Protein AF-A0A1I9WLB1-F1 (afdb_monomer_lite)

Organism: Nilaparvata lugens (NCBI:txid108931)

pLDDT: mean 79.13, std 20.06, range [33.41, 98.0]

Radius of gyration: 29.05 Å; chains: 1; bounding box: 78×80×49 Å

Foldseek 3Di:
DDDDDDDDDDDDDDDDDDDDPPPPPPPPVPPCPPLPPDQAPFQVVEDQQWTQAPRSHTDGQQPPPAADLVVWAVFWDWTGGRNFIKIAGPQQWDADPPPRDIDGQDADDEFQDFADFQSNHHQQWTQTPVRTTHRCQVPFWAWAARDDRGQTHIDGPPPPVGDHDPPWGWGTGRRITGID

Secondary structure (DSSP, 8-state):
-------------------------------------PBPSSGGGS-TTEEE-TTSBEEETTTSTT--STTTBSSEEEEEETTEEEEEEGGGEEE-TTT--EEEPP--BPTT-B-SSGGGB-TT-EEBTTSBEE-HHHHTEEEE-SSTT---EEEETT-TTSPPPSS--EEEETTEEEE-

Structure (mmCIF, N/CA/C/O backbone):
data_AF-A0A1I9WLB1-F1
#
_entry.id   AF-A0A1I9WLB1-F1
#
loop_
_atom_site.group_PDB
_atom_site.id
_atom_site.type_symbol
_atom_site.label_atom_id
_atom_site.label_alt_id
_atom_site.label_comp_id
_atom_site.label_asym_id
_atom_site.label_entity_id
_atom_site.label_seq_id
_atom_site.pdbx_PDB_ins_code
_atom_site.Cartn_x
_atom_site.Cartn_y
_atom_site.Cartn_z
_atom_site.occupancy
_atom_site.B_iso_or_equiv
_atom_site.auth_seq_id
_atom_site.auth_comp_id
_atom_site.auth_asym_id
_atom_site.auth_atom_id
_atom_site.pdbx_PDB_model_num
ATOM 1 N N . MET A 1 1 ? 59.421 -61.436 26.929 1.00 35.97 1 MET A N 1
ATOM 2 C CA . MET A 1 1 ? 60.012 -62.675 26.377 1.00 35.97 1 MET A CA 1
ATOM 3 C C . MET A 1 1 ? 59.122 -63.155 25.243 1.00 35.97 1 MET A C 1
ATOM 5 O O . MET A 1 1 ? 57.936 -63.263 25.493 1.00 35.97 1 MET A O 1
ATOM 9 N N . PHE A 1 2 ? 59.714 -63.328 24.050 1.00 34.91 2 PHE A N 1
ATOM 10 C CA . PHE A 1 2 ? 59.320 -64.129 22.868 1.00 34.91 2 PHE A CA 1
ATOM 11 C C . PHE A 1 2 ? 57.808 -64.281 22.543 1.00 34.91 2 PHE A C 1
ATOM 13 O O . PHE A 1 2 ? 57.039 -64.736 23.368 1.00 34.91 2 PHE A O 1
ATOM 20 N N . ALA A 1 3 ? 57.303 -64.012 21.336 1.00 39.94 3 ALA A N 1
ATOM 21 C CA . ALA A 1 3 ? 57.907 -64.325 20.047 1.00 39.94 3 ALA A CA 1
ATOM 22 C C . ALA A 1 3 ? 57.320 -63.501 18.881 1.00 39.94 3 ALA A C 1
ATOM 24 O O . ALA A 1 3 ? 56.116 -63.285 18.776 1.00 39.94 3 ALA A O 1
ATOM 25 N N . MET A 1 4 ? 58.214 -63.127 17.963 1.00 44.78 4 MET A N 1
ATOM 26 C CA . MET A 1 4 ? 57.935 -62.860 16.552 1.00 44.78 4 MET A CA 1
ATOM 27 C C . MET A 1 4 ? 57.475 -64.132 15.820 1.00 44.78 4 MET A C 1
ATOM 29 O O . MET A 1 4 ? 58.040 -65.196 16.067 1.00 44.78 4 MET A O 1
ATOM 33 N N . ARG A 1 5 ? 56.601 -63.974 14.815 1.00 46.84 5 ARG A N 1
ATOM 34 C CA . ARG A 1 5 ? 56.720 -64.480 13.418 1.00 46.84 5 ARG A CA 1
ATOM 35 C C . ARG A 1 5 ? 55.400 -64.177 12.691 1.00 46.84 5 ARG A C 1
ATOM 37 O O . ARG A 1 5 ? 54.357 -64.667 13.088 1.00 46.84 5 ARG A O 1
ATOM 44 N N . ARG A 1 6 ? 55.355 -63.176 11.804 1.00 47.28 6 ARG A N 1
ATOM 45 C CA . ARG A 1 6 ? 55.606 -63.270 10.347 1.00 47.28 6 ARG A CA 1
ATOM 46 C C . ARG A 1 6 ? 54.888 -64.454 9.691 1.00 47.28 6 ARG A C 1
ATOM 48 O O . ARG A 1 6 ? 55.334 -65.577 9.876 1.00 47.28 6 ARG A O 1
ATOM 55 N N . SER A 1 7 ? 53.884 -64.152 8.864 1.00 48.12 7 SER A N 1
ATOM 56 C CA . SER A 1 7 ? 53.821 -64.598 7.464 1.00 48.12 7 SER A CA 1
ATOM 57 C C . SER A 1 7 ? 52.738 -63.834 6.698 1.00 48.12 7 SER A C 1
ATOM 59 O O . SER A 1 7 ? 51.564 -63.877 7.047 1.00 48.12 7 SER A O 1
ATOM 61 N N . LEU A 1 8 ? 53.182 -63.126 5.657 1.00 46.28 8 LEU A N 1
ATOM 62 C CA . LEU A 1 8 ? 52.373 -62.666 4.533 1.00 46.28 8 LEU A CA 1
ATOM 63 C C . LEU A 1 8 ? 51.793 -63.884 3.800 1.00 46.28 8 LEU A C 1
ATOM 65 O O . LEU A 1 8 ? 52.559 -64.781 3.453 1.00 46.28 8 LEU A O 1
ATOM 69 N N . VAL A 1 9 ? 50.509 -63.841 3.442 1.00 50.53 9 VAL A N 1
ATOM 70 C CA . VAL A 1 9 ? 50.022 -64.429 2.187 1.00 50.53 9 VAL A CA 1
ATOM 71 C C . VAL A 1 9 ? 49.077 -63.424 1.535 1.00 50.53 9 VAL A C 1
ATOM 73 O O . VAL A 1 9 ? 48.096 -62.979 2.121 1.00 50.53 9 VAL A O 1
ATOM 76 N N . ILE A 1 10 ? 49.467 -63.042 0.326 1.00 52.03 10 ILE A N 1
ATOM 77 C CA . ILE A 1 10 ? 48.783 -62.169 -0.619 1.00 52.03 10 ILE A CA 1
ATOM 78 C C . ILE A 1 10 ? 47.625 -62.953 -1.239 1.00 52.03 10 ILE A C 1
ATOM 80 O O . ILE A 1 10 ? 47.837 -64.058 -1.732 1.00 52.03 10 ILE A O 1
ATOM 84 N N . LEU A 1 11 ? 46.433 -62.361 -1.283 1.00 43.88 11 LEU A N 1
ATOM 85 C CA . LEU A 1 11 ? 45.417 -62.725 -2.267 1.00 43.88 11 LEU A CA 1
ATOM 86 C C . LEU A 1 11 ? 44.679 -61.461 -2.701 1.00 43.88 11 LEU A C 1
ATOM 88 O O . LEU A 1 11 ? 43.729 -60.991 -2.082 1.00 43.88 11 LEU A O 1
ATOM 92 N N . SER A 1 12 ? 45.207 -60.890 -3.774 1.00 47.72 12 SER A N 1
ATOM 93 C CA . SER A 1 12 ? 44.552 -59.935 -4.647 1.00 47.72 12 SER A CA 1
ATOM 94 C C . SER A 1 12 ? 43.387 -60.624 -5.357 1.00 47.72 12 SER A C 1
ATOM 96 O O . SER A 1 12 ? 43.595 -61.542 -6.146 1.00 47.72 12 SER A O 1
ATOM 98 N N . VAL A 1 13 ? 42.168 -60.139 -5.129 1.00 43.94 13 VAL A N 1
ATOM 99 C CA . VAL A 1 13 ? 41.056 -60.331 -6.066 1.00 43.94 13 VAL A CA 1
ATOM 100 C C . VAL A 1 13 ? 40.548 -58.948 -6.446 1.00 43.94 13 VAL A C 1
ATOM 102 O O . VAL A 1 13 ? 39.753 -58.328 -5.746 1.00 43.94 13 VAL A O 1
ATOM 105 N N . LEU A 1 14 ? 41.090 -58.457 -7.560 1.00 39.47 14 LEU A N 1
ATOM 106 C CA . LEU A 1 14 ? 40.486 -57.417 -8.379 1.00 39.47 14 LEU A CA 1
ATOM 107 C C . LEU A 1 14 ? 39.192 -57.993 -8.964 1.00 39.47 14 LEU A C 1
ATOM 109 O O . LEU A 1 14 ? 39.245 -58.898 -9.793 1.00 39.47 14 LEU A O 1
ATOM 113 N N . MET A 1 15 ? 38.047 -57.451 -8.563 1.00 46.25 15 MET A N 1
ATOM 114 C CA . MET A 1 15 ? 36.875 -57.420 -9.431 1.00 46.25 15 MET A CA 1
ATOM 115 C C . MET A 1 15 ? 36.613 -55.964 -9.785 1.00 46.25 15 MET A C 1
ATOM 117 O O . MET A 1 15 ? 36.076 -55.190 -8.998 1.00 46.25 15 MET A O 1
ATOM 121 N N . ILE A 1 16 ? 37.088 -55.611 -10.976 1.00 48.94 16 ILE A N 1
ATOM 122 C CA . ILE A 1 16 ? 36.634 -54.462 -11.745 1.00 48.94 16 ILE A CA 1
ATOM 123 C C . ILE A 1 16 ? 35.234 -54.842 -12.227 1.00 48.94 16 ILE A C 1
ATOM 125 O O . ILE A 1 16 ? 35.091 -55.773 -13.017 1.00 48.94 16 ILE A O 1
ATOM 129 N N . ILE A 1 17 ? 34.212 -54.165 -11.713 1.00 51.12 17 ILE A N 1
ATOM 130 C CA . ILE A 1 17 ? 32.917 -54.086 -12.384 1.00 51.12 17 ILE A CA 1
ATOM 131 C C . ILE A 1 17 ? 32.741 -52.617 -12.738 1.00 51.12 17 ILE A C 1
ATOM 133 O O . ILE A 1 17 ? 32.529 -51.767 -11.873 1.00 51.12 17 ILE A O 1
ATOM 137 N N . GLU A 1 18 ? 32.954 -52.358 -14.022 1.00 41.22 18 GLU A N 1
ATOM 138 C CA . GLU A 1 18 ? 32.574 -51.143 -14.721 1.00 41.22 18 GLU A CA 1
ATOM 139 C C . GLU A 1 18 ? 31.059 -50.923 -14.621 1.00 41.22 18 GLU A C 1
ATOM 141 O O . GLU A 1 18 ? 30.267 -51.863 -14.664 1.00 41.22 18 GLU A O 1
ATOM 146 N N . ASP A 1 19 ? 30.708 -49.645 -14.499 1.00 39.84 19 ASP A N 1
ATOM 147 C CA . ASP A 1 19 ? 29.454 -49.034 -14.925 1.00 39.84 19 ASP A CA 1
ATOM 148 C C . ASP A 1 19 ? 28.134 -49.669 -14.473 1.00 39.84 19 ASP A C 1
ATOM 150 O O . ASP A 1 19 ? 27.490 -50.441 -15.177 1.00 39.84 19 ASP A O 1
ATOM 154 N N . CYS A 1 20 ? 27.605 -49.134 -13.371 1.00 39.66 20 CYS A N 1
ATOM 155 C CA . CYS A 1 20 ? 26.277 -48.530 -13.449 1.00 39.66 20 CYS A CA 1
ATOM 156 C C . CYS A 1 20 ? 26.133 -47.478 -12.346 1.00 39.66 20 CYS A C 1
ATOM 158 O O . CYS A 1 20 ? 25.709 -47.762 -11.227 1.00 39.66 20 CYS A O 1
ATOM 160 N N . SER A 1 21 ? 26.501 -46.238 -12.666 1.00 38.72 21 SER A N 1
ATOM 161 C CA . SER A 1 21 ? 26.194 -45.046 -11.873 1.00 38.72 21 SER A CA 1
ATOM 162 C C . SER A 1 21 ? 24.680 -44.816 -11.851 1.00 38.72 21 SER A C 1
ATOM 164 O O . SER A 1 21 ? 24.164 -43.921 -12.512 1.00 38.72 21 SER A O 1
ATOM 166 N N . SER A 1 22 ? 23.938 -45.621 -11.095 1.00 47.41 22 SER A N 1
ATOM 167 C CA . SER A 1 22 ? 22.552 -45.335 -10.740 1.00 47.41 22 SER A CA 1
ATOM 168 C C . SER A 1 22 ? 22.527 -44.423 -9.512 1.00 47.41 22 SER A C 1
ATOM 170 O O . SER A 1 22 ? 22.052 -44.802 -8.443 1.00 47.41 22 SER A O 1
ATOM 172 N N . LEU A 1 23 ? 23.040 -43.200 -9.661 1.00 38.56 23 LEU A N 1
ATOM 173 C CA . LEU A 1 23 ? 22.412 -42.082 -8.974 1.00 38.56 23 LEU A CA 1
ATOM 174 C C . LEU A 1 23 ? 21.392 -41.534 -9.957 1.00 38.56 23 LEU A C 1
ATOM 176 O O . LEU A 1 23 ? 21.726 -40.776 -10.864 1.00 38.56 23 LEU A O 1
ATOM 180 N N . ALA A 1 24 ? 20.136 -41.929 -9.761 1.00 37.81 24 ALA A N 1
ATOM 181 C CA . ALA A 1 24 ? 19.027 -41.095 -10.173 1.00 37.81 24 ALA A CA 1
ATOM 182 C C . ALA A 1 24 ? 19.188 -39.777 -9.407 1.00 37.81 24 ALA A C 1
ATOM 184 O O . ALA A 1 24 ? 18.702 -39.613 -8.288 1.00 37.81 24 ALA A O 1
ATOM 185 N N . SER A 1 25 ? 19.946 -38.850 -9.992 1.00 35.31 25 SER A N 1
ATOM 186 C CA . SER A 1 25 ? 19.770 -37.437 -9.735 1.00 35.31 25 SER A CA 1
ATOM 187 C C . SER A 1 25 ? 18.295 -37.199 -9.981 1.00 35.31 25 SER A C 1
ATOM 189 O O . SER A 1 25 ? 17.835 -37.279 -11.122 1.00 35.31 25 SER A O 1
ATOM 191 N N . TYR A 1 26 ? 17.550 -37.007 -8.898 1.00 36.09 26 TYR A N 1
ATOM 192 C CA . TYR A 1 26 ? 16.226 -36.431 -8.946 1.00 36.09 26 TYR A CA 1
ATOM 193 C C . TYR A 1 26 ? 16.417 -35.128 -9.722 1.00 36.09 26 TYR A C 1
ATOM 195 O O . TYR A 1 26 ? 16.910 -34.133 -9.189 1.00 36.09 26 TYR A O 1
ATOM 203 N N . GLN A 1 27 ? 16.132 -35.169 -11.024 1.00 37.72 27 GLN A N 1
ATOM 204 C CA . GLN A 1 27 ? 15.830 -33.993 -11.807 1.00 37.72 27 GLN A CA 1
ATOM 205 C C . GLN A 1 27 ? 14.550 -33.478 -11.166 1.00 37.72 27 GLN A C 1
ATOM 207 O O . GLN A 1 27 ? 13.441 -33.752 -11.611 1.00 37.72 27 GLN A O 1
ATOM 212 N N . SER A 1 28 ? 14.721 -32.753 -10.058 1.00 33.41 28 SER A N 1
ATOM 213 C CA . SER A 1 28 ? 13.851 -31.639 -9.782 1.00 33.41 28 SER A CA 1
ATOM 214 C C . SER A 1 28 ? 13.911 -30.854 -11.075 1.00 33.41 28 SER A C 1
ATOM 216 O O . SER A 1 28 ? 14.952 -30.292 -11.431 1.00 33.41 28 SER A O 1
ATOM 218 N N . SER A 1 29 ? 12.841 -30.952 -11.856 1.00 39.81 29 SER A N 1
ATOM 219 C CA . SER A 1 29 ? 12.502 -29.962 -12.848 1.00 39.81 29 SER A CA 1
ATOM 220 C C . SER A 1 29 ? 12.389 -28.663 -12.067 1.00 39.81 29 SER A C 1
ATOM 222 O O . SER A 1 29 ? 11.309 -28.240 -11.659 1.00 39.81 29 SER A O 1
ATOM 224 N N . VAL A 1 30 ? 13.544 -28.057 -11.795 1.00 37.91 30 VAL A N 1
ATOM 225 C CA . VAL A 1 30 ? 13.642 -26.637 -11.586 1.00 37.91 30 VAL A CA 1
ATOM 226 C C . VAL A 1 30 ? 13.036 -26.117 -12.873 1.00 37.91 30 VAL A C 1
ATOM 228 O O . VAL A 1 30 ? 13.662 -26.168 -13.933 1.00 37.91 30 VAL A O 1
ATOM 231 N N . ASN A 1 31 ? 11.769 -25.713 -12.794 1.00 35.28 31 ASN A N 1
ATOM 232 C CA . ASN A 1 31 ? 11.235 -24.706 -13.679 1.00 35.28 31 ASN A CA 1
ATOM 233 C C . ASN A 1 31 ? 12.153 -23.508 -13.462 1.00 35.28 31 ASN A C 1
ATOM 235 O O . ASN A 1 31 ? 11.898 -22.631 -12.641 1.00 35.28 31 ASN A O 1
ATOM 239 N N . VAL A 1 32 ? 13.291 -23.522 -14.155 1.00 37.81 32 VAL A N 1
ATOM 240 C CA . VAL A 1 32 ? 14.056 -22.335 -14.453 1.00 37.81 32 VAL A CA 1
ATOM 241 C C . VAL A 1 32 ? 13.123 -21.602 -15.397 1.00 37.81 32 VAL A C 1
ATOM 243 O O . VAL A 1 32 ? 13.218 -21.735 -16.617 1.00 37.81 32 VAL A O 1
ATOM 246 N N . THR A 1 33 ? 12.155 -20.876 -14.830 1.00 42.56 33 THR A N 1
ATOM 247 C CA . THR A 1 33 ? 11.618 -19.703 -15.494 1.00 42.56 33 THR A CA 1
ATOM 248 C C . THR A 1 33 ? 12.854 -18.930 -15.888 1.00 42.56 33 THR A C 1
ATOM 250 O O . THR A 1 33 ? 13.651 -1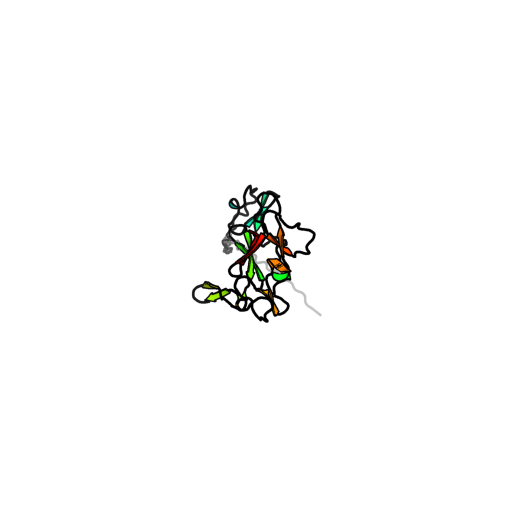8.498 -15.052 1.00 42.56 33 THR A O 1
ATOM 253 N N . LYS A 1 34 ? 13.102 -18.951 -17.195 1.00 41.25 34 LYS A N 1
ATOM 254 C CA . LYS A 1 34 ? 14.157 -18.233 -17.878 1.00 41.25 34 LYS A CA 1
ATOM 255 C C . LYS A 1 34 ? 14.142 -16.847 -17.245 1.00 41.25 34 LYS A C 1
ATOM 257 O O . LYS A 1 34 ? 13.211 -16.095 -17.504 1.00 41.25 34 LYS A O 1
ATOM 262 N N . ARG A 1 35 ? 15.101 -16.537 -16.360 1.00 48.66 35 ARG A N 1
ATOM 263 C CA . ARG A 1 35 ? 15.357 -15.154 -15.960 1.00 48.66 35 ARG A CA 1
ATOM 264 C C . ARG A 1 35 ? 15.617 -14.483 -17.292 1.00 48.66 35 ARG A C 1
ATOM 266 O O . ARG A 1 35 ? 16.678 -14.705 -17.878 1.00 48.66 35 ARG A O 1
ATOM 273 N N . GLN A 1 36 ? 14.619 -13.802 -17.845 1.00 47.81 36 GLN A N 1
ATOM 274 C CA . GLN A 1 36 ? 14.844 -12.945 -18.982 1.00 47.81 36 GLN A CA 1
ATOM 275 C C . GLN A 1 36 ? 15.747 -11.852 -18.425 1.00 47.81 36 GLN A C 1
ATOM 277 O O . GLN A 1 36 ? 15.302 -10.840 -17.905 1.00 47.81 36 GLN A O 1
ATOM 282 N N . ALA A 1 37 ? 17.054 -12.087 -18.515 1.00 47.56 37 ALA A N 1
ATOM 283 C CA . ALA A 1 37 ? 18.060 -11.048 -18.614 1.00 47.56 37 ALA A CA 1
ATOM 284 C C . ALA A 1 37 ? 17.890 -10.368 -19.986 1.00 47.56 37 ALA A C 1
ATOM 286 O O . ALA A 1 37 ? 18.811 -10.328 -20.794 1.00 47.56 37 ALA A O 1
ATOM 287 N N . GLY A 1 38 ? 16.653 -9.977 -20.291 1.00 57.16 38 GLY A N 1
ATOM 288 C CA . GLY A 1 38 ? 16.250 -9.251 -21.472 1.00 57.16 38 GLY A CA 1
ATOM 289 C C . GLY A 1 38 ? 16.031 -7.823 -21.031 1.00 57.16 38 GLY A C 1
ATOM 290 O O . GLY A 1 38 ? 15.379 -7.576 -20.016 1.00 57.16 38 GLY A O 1
ATOM 291 N N . GLU A 1 39 ? 16.630 -6.900 -21.767 1.00 81.56 39 GLU A N 1
ATOM 292 C CA . GLU A 1 39 ? 16.304 -5.497 -21.619 1.00 81.56 39 GLU A CA 1
ATOM 293 C C . GLU A 1 39 ? 14.804 -5.322 -21.896 1.00 81.56 39 GLU A C 1
ATOM 295 O O . GLU A 1 39 ? 14.315 -5.743 -22.945 1.00 81.56 39 GLU A O 1
ATOM 300 N N . CYS A 1 40 ? 14.058 -4.756 -20.953 1.00 86.38 40 CYS A N 1
ATOM 301 C CA . CYS A 1 40 ? 12.650 -4.422 -21.152 1.00 86.38 40 CYS A CA 1
ATOM 302 C C . CYS A 1 40 ? 12.540 -2.986 -21.661 1.00 86.38 40 CYS A C 1
ATOM 304 O O . CYS A 1 40 ? 13.338 -2.125 -21.292 1.00 86.38 40 CYS A O 1
ATOM 306 N N . SER A 1 41 ? 11.552 -2.699 -22.505 1.00 85.44 41 SER A N 1
ATOM 307 C CA . SER A 1 41 ? 11.235 -1.321 -22.899 1.00 85.44 41 SER A CA 1
ATOM 308 C C . SER A 1 41 ? 9.975 -0.810 -22.213 1.00 85.44 41 SER A C 1
ATOM 310 O O . SER A 1 41 ? 9.898 0.386 -21.938 1.00 85.44 41 SER A O 1
ATOM 312 N N . PHE A 1 42 ? 9.041 -1.711 -21.907 1.00 84.00 42 PHE A N 1
ATOM 313 C CA . PHE A 1 42 ? 7.741 -1.440 -21.305 1.00 84.00 42 PHE A CA 1
ATOM 314 C C . PHE A 1 42 ? 7.410 -2.481 -20.227 1.00 84.00 42 PHE A C 1
ATOM 316 O O . PHE A 1 42 ? 7.888 -3.611 -20.281 1.00 84.00 42 PHE A O 1
ATOM 323 N N . ASN A 1 43 ? 6.516 -2.146 -19.290 1.00 83.94 43 ASN A N 1
ATOM 324 C CA . ASN A 1 43 ? 6.092 -3.071 -18.224 1.00 83.94 43 ASN A CA 1
ATOM 325 C C . ASN A 1 43 ? 5.489 -4.375 -18.760 1.00 83.94 43 ASN A C 1
ATOM 327 O O . ASN A 1 43 ? 5.769 -5.442 -18.233 1.00 83.94 43 ASN A O 1
ATOM 331 N N . LYS A 1 44 ? 4.743 -4.300 -19.869 1.00 85.12 44 LYS A N 1
ATOM 332 C CA . LYS A 1 44 ? 4.169 -5.468 -20.558 1.00 85.12 44 LYS A CA 1
ATOM 333 C C . LYS A 1 44 ? 5.209 -6.452 -21.109 1.00 85.12 44 LYS A C 1
ATOM 335 O O . LYS A 1 44 ? 4.833 -7.549 -21.509 1.00 85.12 44 LYS A O 1
ATOM 340 N N . ASP A 1 45 ? 6.476 -6.043 -21.194 1.00 87.50 45 ASP A N 1
ATOM 341 C CA . ASP A 1 45 ? 7.574 -6.919 -21.605 1.00 87.50 45 ASP A CA 1
ATOM 342 C C . ASP A 1 45 ? 8.026 -7.823 -20.439 1.00 87.50 45 ASP A C 1
ATOM 344 O O . ASP A 1 45 ? 8.811 -8.745 -20.647 1.00 87.50 45 ASP A O 1
ATOM 348 N N . CYS A 1 46 ? 7.530 -7.564 -19.224 1.00 85.50 46 CYS A N 1
ATOM 349 C CA . CYS A 1 46 ? 7.808 -8.312 -18.007 1.00 85.50 46 CYS A CA 1
ATOM 350 C C . CYS A 1 46 ? 6.628 -9.213 -17.601 1.00 85.50 46 CYS A C 1
ATOM 352 O O . CYS A 1 46 ? 5.486 -9.012 -18.023 1.00 85.50 46 CYS A O 1
ATOM 354 N N . ASP A 1 47 ? 6.914 -1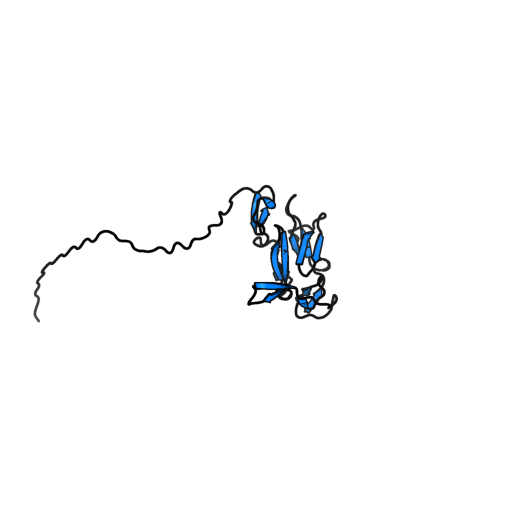0.196 -16.739 1.00 87.56 47 ASP A N 1
ATOM 355 C CA . ASP A 1 47 ? 5.894 -11.027 -16.086 1.00 87.56 47 ASP A CA 1
ATOM 356 C C . ASP A 1 47 ? 4.850 -10.156 -15.360 1.00 87.56 47 ASP A C 1
ATOM 358 O O . ASP A 1 47 ? 5.166 -9.059 -14.908 1.00 87.56 47 ASP A O 1
ATOM 362 N N . GLU A 1 48 ? 3.624 -10.660 -15.183 1.00 84.56 48 GLU A N 1
ATOM 363 C CA . GLU A 1 48 ? 2.476 -9.900 -14.640 1.00 84.56 48 GLU A CA 1
ATOM 364 C C . GLU A 1 48 ? 2.717 -9.248 -13.268 1.00 84.56 48 GLU A C 1
ATOM 366 O O . GLU A 1 48 ? 2.075 -8.253 -12.944 1.00 84.56 48 GLU A O 1
ATOM 371 N N . ASN A 1 49 ? 3.667 -9.762 -12.482 1.00 85.25 49 ASN A N 1
ATOM 372 C CA . ASN A 1 49 ? 4.006 -9.248 -11.147 1.00 85.25 49 ASN A CA 1
ATOM 373 C C . ASN A 1 49 ? 5.355 -8.506 -11.135 1.00 85.25 49 ASN A C 1
ATOM 375 O O . ASN A 1 49 ? 5.979 -8.320 -10.084 1.00 85.25 49 ASN A O 1
ATOM 379 N N . ALA A 1 50 ? 5.855 -8.142 -12.311 1.00 84.81 50 ALA A N 1
ATOM 380 C CA . ALA A 1 50 ? 7.104 -7.433 -12.513 1.00 84.81 50 ALA A CA 1
ATOM 381 C C . ALA A 1 50 ? 6.876 -6.155 -13.318 1.00 84.81 50 ALA A C 1
ATOM 383 O O . ALA A 1 50 ? 5.904 -6.020 -14.042 1.00 84.81 50 ALA A O 1
ATOM 384 N N . TRP A 1 51 ? 7.784 -5.204 -13.191 1.00 84.25 51 TRP A N 1
ATOM 385 C CA . TRP A 1 51 ? 7.768 -3.950 -13.931 1.00 84.25 51 TRP A CA 1
ATOM 386 C C . TRP A 1 51 ? 9.102 -3.730 -14.630 1.00 84.25 51 TRP A C 1
ATOM 388 O O . TRP A 1 51 ? 10.106 -4.376 -14.307 1.00 84.25 51 TRP A O 1
ATOM 398 N N . CYS A 1 52 ? 9.118 -2.816 -15.590 1.00 84.56 52 CYS A N 1
ATOM 399 C CA . CYS A 1 52 ? 10.340 -2.433 -16.262 1.00 84.56 52 CYS A CA 1
ATOM 400 C C . CYS A 1 52 ? 10.995 -1.259 -15.532 1.00 84.56 52 CYS A C 1
ATOM 402 O O . CYS A 1 52 ? 10.450 -0.156 -15.495 1.00 84.56 52 CYS A O 1
ATOM 404 N N . THR A 1 53 ? 12.170 -1.488 -14.948 1.00 81.56 53 THR A N 1
ATOM 405 C CA . THR A 1 53 ? 12.919 -0.438 -14.249 1.00 81.56 53 THR A CA 1
ATOM 406 C C . THR A 1 53 ? 13.570 0.544 -15.222 1.00 81.56 53 THR A C 1
ATOM 408 O O . THR A 1 53 ? 13.726 0.273 -16.416 1.00 81.56 53 THR A O 1
ATOM 411 N N . VAL A 1 54 ? 14.026 1.686 -14.697 1.00 79.44 54 VAL A N 1
ATOM 412 C CA . VAL A 1 54 ? 14.794 2.687 -15.460 1.00 79.44 54 VAL A CA 1
ATOM 413 C C . VAL A 1 54 ? 16.063 2.111 -16.101 1.00 79.44 54 VAL A C 1
ATOM 415 O O . VAL A 1 54 ? 16.425 2.516 -17.203 1.00 79.44 54 VAL A O 1
ATOM 418 N N . ASP A 1 55 ? 16.666 1.094 -15.477 1.00 83.25 55 ASP A N 1
ATOM 419 C CA . ASP A 1 55 ? 17.833 0.357 -15.984 1.00 83.25 55 ASP A CA 1
ATOM 420 C C . ASP A 1 55 ? 17.471 -0.704 -17.037 1.00 83.25 55 ASP A C 1
ATOM 422 O O . ASP A 1 55 ? 18.289 -1.575 -17.350 1.00 83.25 55 ASP A O 1
ATOM 426 N N . LYS A 1 56 ? 16.240 -0.661 -17.564 1.00 85.88 56 LYS A N 1
ATOM 427 C CA . LYS A 1 56 ? 15.716 -1.585 -18.575 1.00 85.88 56 LYS A CA 1
ATOM 428 C C . LYS A 1 56 ? 15.721 -3.036 -18.096 1.00 85.88 56 LYS A C 1
ATOM 430 O O . LYS A 1 56 ? 15.949 -3.943 -18.886 1.00 85.88 56 LYS A O 1
ATOM 435 N N . LYS A 1 57 ? 15.460 -3.291 -16.812 1.00 86.12 57 LYS A N 1
ATOM 436 C CA . LYS A 1 57 ? 15.383 -4.657 -16.264 1.00 86.12 57 LYS A CA 1
ATOM 437 C C . LYS A 1 57 ? 13.994 -4.955 -15.732 1.00 86.12 57 LYS A C 1
ATOM 439 O O . LYS A 1 57 ? 13.394 -4.115 -15.070 1.00 86.12 57 LYS A O 1
ATOM 444 N N . CYS A 1 58 ? 13.521 -6.175 -15.967 1.00 86.25 58 CYS A N 1
ATOM 445 C CA . CYS A 1 58 ? 12.330 -6.664 -15.293 1.00 86.25 58 CYS A CA 1
ATOM 446 C C . CYS A 1 58 ? 12.651 -6.960 -13.829 1.00 86.25 58 CYS A C 1
ATOM 448 O O . CYS A 1 58 ? 13.447 -7.850 -13.518 1.00 86.25 58 CYS A O 1
ATOM 450 N N . GLU A 1 59 ? 12.017 -6.216 -12.934 1.00 85.31 59 GLU A N 1
ATOM 451 C CA . GLU A 1 59 ? 12.097 -6.428 -11.494 1.00 85.31 59 GLU A CA 1
ATOM 452 C C . GLU A 1 59 ? 10.708 -6.752 -10.959 1.00 85.31 59 GLU A C 1
ATOM 454 O O . GLU A 1 59 ? 9.713 -6.200 -11.412 1.00 85.31 59 GLU A O 1
ATOM 459 N N . ARG A 1 60 ? 10.612 -7.660 -9.992 1.00 86.50 60 ARG A N 1
ATOM 460 C CA . ARG A 1 60 ? 9.336 -7.922 -9.325 1.00 86.50 60 ARG A CA 1
ATOM 461 C C . ARG A 1 60 ? 8.890 -6.686 -8.551 1.00 86.50 60 ARG A C 1
ATOM 463 O O . ARG A 1 60 ? 9.669 -6.152 -7.760 1.00 86.50 60 ARG A O 1
ATOM 470 N N . ALA A 1 61 ? 7.628 -6.306 -8.722 1.00 82.31 61 ALA A N 1
ATOM 471 C CA . ALA A 1 61 ? 7.063 -5.065 -8.197 1.00 82.31 61 ALA A CA 1
ATOM 472 C C . ALA A 1 61 ? 7.316 -4.897 -6.679 1.00 82.31 61 ALA A C 1
ATOM 474 O O . ALA A 1 61 ? 7.691 -3.822 -6.223 1.00 82.31 61 ALA A O 1
ATOM 475 N N . CYS A 1 62 ? 7.248 -6.001 -5.925 1.00 85.06 62 CYS A N 1
ATOM 476 C CA . CYS A 1 62 ? 7.420 -6.041 -4.467 1.00 85.06 62 CYS A CA 1
ATOM 477 C C . CYS A 1 62 ? 8.760 -6.592 -3.965 1.00 85.06 62 CYS A C 1
ATOM 479 O O . CYS A 1 62 ? 8.900 -6.901 -2.786 1.00 85.06 62 CYS A O 1
ATOM 481 N N . THR A 1 63 ? 9.741 -6.807 -4.844 1.00 74.12 63 THR A N 1
ATOM 482 C CA . THR A 1 63 ? 11.072 -7.302 -4.427 1.00 74.12 63 THR A CA 1
ATOM 483 C C . THR A 1 63 ? 12.064 -6.163 -4.220 1.00 74.12 63 THR A C 1
ATOM 485 O O . THR A 1 63 ? 13.001 -6.300 -3.435 1.00 74.12 63 THR A O 1
ATOM 488 N N . SER A 1 64 ? 11.827 -5.024 -4.872 1.00 61.47 64 SER A N 1
ATOM 489 C CA . SER A 1 64 ? 12.550 -3.793 -4.583 1.00 61.47 64 SER A CA 1
ATOM 490 C C . SER A 1 64 ? 12.133 -3.270 -3.204 1.00 61.47 64 SER A C 1
ATOM 492 O O . SER A 1 64 ? 10.946 -3.190 -2.894 1.00 61.47 64 SER A O 1
ATOM 494 N N . SER A 1 65 ? 13.087 -2.858 -2.369 1.00 60.66 65 SER A N 1
ATOM 495 C CA . SER A 1 65 ? 12.859 -2.250 -1.043 1.00 60.66 65 SER A CA 1
ATOM 496 C C . SER A 1 65 ? 12.127 -0.895 -1.083 1.00 60.66 65 SER A C 1
ATOM 498 O O . SER A 1 65 ? 12.129 -0.154 -0.104 1.00 60.66 65 SER A O 1
ATOM 500 N N . ARG A 1 66 ? 11.543 -0.547 -2.231 1.00 78.19 66 ARG A N 1
ATOM 501 C CA . ARG A 1 66 ? 10.924 0.740 -2.532 1.00 78.19 66 ARG A CA 1
ATOM 502 C C . ARG A 1 66 ? 9.547 0.869 -1.891 1.00 78.19 66 ARG A C 1
ATOM 504 O O . ARG A 1 66 ? 9.194 1.949 -1.436 1.00 78.19 66 ARG A O 1
ATOM 511 N N . MET A 1 67 ? 8.800 -0.232 -1.810 1.00 85.75 67 MET A N 1
ATOM 512 C CA . MET A 1 67 ? 7.457 -0.263 -1.235 1.00 85.75 67 MET A CA 1
ATOM 513 C C . MET A 1 67 ? 7.427 -1.194 -0.026 1.00 85.75 67 MET A C 1
ATOM 515 O O . MET A 1 67 ? 7.488 -2.413 -0.154 1.00 85.75 67 MET A O 1
ATOM 519 N N . ASN A 1 68 ? 7.355 -0.600 1.165 1.00 86.06 68 ASN A N 1
ATOM 520 C CA . ASN A 1 68 ? 7.338 -1.323 2.432 1.00 86.06 68 ASN A CA 1
ATOM 521 C C . ASN A 1 68 ? 5.975 -1.135 3.110 1.00 86.06 68 ASN A C 1
ATOM 523 O O . ASN A 1 68 ? 5.775 -0.172 3.844 1.00 86.06 68 ASN A O 1
ATOM 527 N N . CYS A 1 69 ? 5.027 -2.027 2.820 1.00 90.44 69 CYS A N 1
ATOM 528 C CA . CYS A 1 69 ? 3.682 -1.999 3.410 1.00 90.44 69 CYS A CA 1
ATOM 529 C C . CYS A 1 69 ? 3.693 -2.362 4.908 1.00 90.44 69 CYS A C 1
ATOM 531 O O . CYS A 1 69 ? 2.832 -1.918 5.664 1.00 90.44 69 CYS A O 1
ATOM 533 N N . GLU A 1 70 ? 4.686 -3.143 5.337 1.00 88.81 70 GLU A N 1
ATOM 534 C CA . GLU A 1 70 ? 4.823 -3.677 6.697 1.00 88.81 70 GLU A CA 1
ATOM 535 C C . GLU A 1 70 ? 5.353 -2.633 7.696 1.00 88.81 70 GLU A C 1
ATOM 537 O O . GLU A 1 70 ? 5.198 -2.791 8.904 1.00 88.81 70 GLU A O 1
ATOM 542 N N . SER A 1 71 ? 5.985 -1.548 7.229 1.00 85.81 71 SER A N 1
ATOM 543 C CA . SER A 1 71 ? 6.570 -0.540 8.129 1.00 85.81 71 SER A CA 1
ATOM 544 C C . SER A 1 71 ? 5.547 0.389 8.782 1.00 85.81 71 SER A C 1
ATOM 546 O O . SER A 1 71 ? 5.842 0.977 9.822 1.00 85.81 71 SER A O 1
ATOM 548 N N . TRP A 1 72 ? 4.359 0.533 8.194 1.00 84.50 72 TRP A N 1
ATOM 549 C CA . TRP A 1 72 ? 3.294 1.422 8.677 1.00 84.50 72 TRP A CA 1
ATOM 550 C C . TRP A 1 72 ? 1.955 0.712 8.890 1.00 84.50 72 TRP A C 1
ATOM 552 O O . TRP A 1 72 ? 1.044 1.288 9.485 1.00 84.50 72 TRP A O 1
ATOM 562 N N . SER A 1 73 ? 1.833 -0.546 8.469 1.00 87.25 73 SER A N 1
ATOM 563 C CA . SER A 1 73 ? 0.673 -1.394 8.730 1.00 87.25 73 SER A CA 1
ATOM 564 C C . SER A 1 73 ? 1.064 -2.616 9.556 1.00 87.25 73 SER A C 1
ATOM 566 O O . SER A 1 73 ? 2.170 -3.129 9.431 1.00 87.25 73 SER A O 1
ATOM 568 N N . ARG A 1 74 ? 0.151 -3.110 10.401 1.00 83.81 74 ARG A N 1
ATOM 569 C CA . ARG A 1 74 ? 0.388 -4.328 11.199 1.00 83.81 74 ARG A CA 1
ATOM 570 C C . ARG A 1 74 ? 0.288 -5.614 10.389 1.00 83.81 74 ARG A C 1
ATOM 572 O O . ARG A 1 74 ? 0.903 -6.608 10.756 1.00 83.81 74 ARG A O 1
ATOM 579 N N . ASP A 1 75 ? -0.540 -5.606 9.356 1.00 90.00 75 ASP A N 1
ATOM 580 C CA . ASP A 1 75 ? -0.883 -6.779 8.553 1.00 90.00 75 ASP A CA 1
ATOM 581 C C . ASP A 1 75 ? -0.801 -6.492 7.047 1.00 90.00 75 ASP A C 1
ATOM 583 O O . ASP A 1 75 ? -1.296 -7.273 6.234 1.00 90.00 75 ASP A O 1
ATOM 587 N N . GLY A 1 76 ? -0.213 -5.348 6.687 1.00 92.44 76 GLY A N 1
ATOM 588 C CA . GLY A 1 76 ? -0.009 -4.946 5.307 1.00 92.44 76 GLY A CA 1
ATOM 589 C C . GLY A 1 76 ? 1.124 -5.733 4.663 1.00 92.44 76 GLY A C 1
ATOM 590 O O . GLY A 1 76 ? 2.168 -5.910 5.278 1.00 92.44 76 GLY A O 1
ATOM 591 N N . TYR A 1 77 ? 0.945 -6.145 3.415 1.00 92.44 77 TYR A N 1
ATOM 592 C CA . TYR A 1 77 ? 1.973 -6.790 2.601 1.00 92.44 77 TYR A CA 1
ATOM 593 C C . TYR A 1 77 ? 1.948 -6.221 1.183 1.00 92.44 77 TYR A C 1
ATOM 595 O O . TYR A 1 77 ? 0.926 -5.704 0.725 1.00 92.44 77 TYR A O 1
ATOM 603 N N . CYS A 1 78 ? 3.087 -6.288 0.499 1.00 92.19 78 CYS A N 1
ATOM 604 C CA . CYS A 1 78 ? 3.184 -5.862 -0.892 1.00 92.19 78 CYS A CA 1
ATOM 605 C C . CYS A 1 78 ? 2.804 -7.018 -1.821 1.00 92.19 78 CYS A C 1
ATOM 607 O O . CYS A 1 78 ? 3.293 -8.137 -1.652 1.00 92.19 78 CYS A O 1
ATOM 609 N N . ASP A 1 79 ? 1.987 -6.722 -2.826 1.00 91.00 79 ASP A N 1
ATOM 610 C CA . ASP A 1 79 ? 1.646 -7.623 -3.921 1.00 91.00 79 ASP A CA 1
ATOM 611 C C . ASP A 1 79 ? 1.842 -6.944 -5.290 1.00 91.00 79 ASP A C 1
ATOM 613 O O . ASP A 1 79 ? 1.810 -5.719 -5.404 1.00 91.00 79 ASP A O 1
ATOM 617 N N . GLY A 1 80 ? 2.102 -7.733 -6.331 1.00 88.06 80 GLY A N 1
ATOM 618 C CA . GLY A 1 80 ? 2.235 -7.230 -7.698 1.00 88.06 80 GLY A CA 1
ATOM 619 C C . GLY A 1 80 ? 0.959 -7.501 -8.482 1.00 88.06 80 GLY A C 1
ATOM 620 O O . GLY A 1 80 ? 0.645 -8.659 -8.726 1.00 88.06 80 GLY A O 1
ATOM 621 N N . GLU A 1 81 ? 0.256 -6.459 -8.919 1.00 87.31 81 GLU A N 1
ATOM 622 C CA . GLU A 1 81 ? -0.970 -6.583 -9.708 1.00 87.31 81 GLU A CA 1
ATOM 623 C C . GLU A 1 81 ? -0.819 -5.863 -11.049 1.00 87.31 81 GLU A C 1
ATOM 625 O O . GLU A 1 81 ? -0.680 -4.642 -11.098 1.00 87.31 81 GLU A O 1
ATOM 630 N N . ARG A 1 82 ? -0.857 -6.619 -12.157 1.00 85.56 82 ARG A N 1
ATOM 631 C CA . ARG A 1 82 ? -0.760 -6.078 -13.530 1.00 85.56 82 ARG A CA 1
ATOM 632 C C . ARG A 1 82 ? 0.412 -5.108 -13.696 1.00 85.56 82 ARG A C 1
ATOM 634 O O . ARG A 1 82 ? 0.254 -3.991 -14.187 1.00 85.56 82 ARG A O 1
ATOM 641 N N . HIS A 1 83 ? 1.584 -5.555 -13.260 1.00 85.38 83 HIS A N 1
ATOM 642 C CA . HIS A 1 83 ? 2.846 -4.823 -13.300 1.00 85.38 83 HIS A CA 1
ATOM 643 C C . HIS A 1 83 ? 2.932 -3.629 -12.330 1.00 85.38 83 HIS A C 1
ATOM 645 O O . HIS A 1 83 ? 3.908 -2.884 -12.386 1.00 85.38 83 HIS A O 1
ATOM 651 N N . ILE A 1 84 ? 1.957 -3.446 -11.430 1.00 86.81 84 ILE A N 1
ATOM 652 C CA . ILE A 1 84 ? 1.908 -2.359 -10.439 1.00 86.81 84 ILE A CA 1
ATOM 653 C C . ILE A 1 84 ? 2.119 -2.933 -9.031 1.00 86.81 84 ILE A C 1
ATOM 655 O O . ILE A 1 84 ? 1.450 -3.901 -8.668 1.00 86.81 84 ILE A O 1
ATOM 659 N N . PRO A 1 85 ? 3.022 -2.371 -8.211 1.00 89.81 85 PRO A N 1
ATOM 660 C CA . PRO A 1 85 ? 3.102 -2.737 -6.803 1.00 89.81 85 PRO A CA 1
ATOM 661 C C . PRO A 1 85 ? 1.917 -2.137 -6.029 1.00 89.81 85 PRO A C 1
ATOM 663 O O . PRO A 1 85 ? 1.647 -0.936 -6.106 1.00 89.81 85 PRO A O 1
ATOM 666 N N . VAL A 1 86 ? 1.219 -2.972 -5.263 1.00 92.62 86 VAL A N 1
ATOM 667 C CA . VAL A 1 86 ? 0.065 -2.599 -4.433 1.00 92.62 86 VAL A CA 1
ATOM 668 C C . VAL A 1 86 ? 0.261 -3.085 -2.997 1.00 92.62 86 VAL A C 1
ATOM 670 O O . VAL A 1 86 ? 0.921 -4.095 -2.761 1.00 92.62 86 VAL A O 1
ATOM 673 N N . CYS A 1 87 ? -0.285 -2.366 -2.016 1.00 93.88 87 CYS A N 1
ATOM 674 C CA . CYS A 1 87 ? -0.362 -2.859 -0.643 1.00 93.88 87 CYS A CA 1
ATOM 675 C C . CYS A 1 87 ? -1.734 -3.488 -0.416 1.00 93.88 87 CYS A C 1
ATOM 677 O O . CYS A 1 87 ? -2.766 -2.873 -0.697 1.00 93.88 87 CYS A O 1
ATOM 679 N N . ARG A 1 88 ? -1.730 -4.699 0.133 1.00 93.94 88 ARG A N 1
ATOM 680 C CA . ARG A 1 88 ? -2.910 -5.447 0.575 1.00 93.94 88 ARG A CA 1
ATOM 681 C C . ARG A 1 88 ? -2.797 -5.718 2.072 1.00 93.94 88 ARG A C 1
ATOM 683 O O . ARG A 1 88 ? -1.730 -5.535 2.651 1.00 93.94 88 ARG A O 1
ATOM 690 N N . PHE A 1 89 ? -3.878 -6.173 2.699 1.00 94.69 89 PHE A N 1
ATOM 691 C CA . PHE A 1 89 ? -3.919 -6.438 4.140 1.00 94.69 89 PHE A CA 1
ATOM 692 C C . PHE A 1 89 ? -4.378 -7.869 4.404 1.00 94.69 89 PHE A C 1
ATOM 694 O O . PHE A 1 89 ? -5.441 -8.272 3.930 1.00 94.69 89 PHE A O 1
ATOM 701 N N . HIS A 1 90 ? -3.595 -8.642 5.160 1.00 93.38 90 HIS A N 1
ATOM 702 C CA . HIS A 1 90 ? -3.904 -10.049 5.432 1.00 93.38 90 HIS A CA 1
ATOM 703 C C . HIS A 1 90 ? -5.254 -10.227 6.125 1.00 93.38 90 HIS A C 1
ATOM 705 O O . HIS A 1 90 ? -5.976 -11.165 5.808 1.00 93.38 90 HIS A O 1
ATOM 711 N N . SER A 1 91 ? -5.632 -9.327 7.039 1.00 93.62 91 SER A N 1
ATOM 712 C CA . SER A 1 91 ? -6.904 -9.467 7.751 1.00 93.62 91 SER A CA 1
ATOM 713 C C . SER A 1 91 ? -8.127 -9.165 6.878 1.00 93.62 91 SER A C 1
ATOM 715 O O . SER A 1 91 ? -9.222 -9.612 7.212 1.00 93.62 91 SER A O 1
ATOM 717 N N . ALA A 1 92 ? -7.960 -8.455 5.757 1.00 92.06 92 ALA A N 1
ATOM 718 C CA . ALA A 1 92 ? -9.048 -8.135 4.831 1.00 92.06 92 ALA A CA 1
ATOM 719 C C . ALA A 1 92 ? -9.481 -9.324 3.956 1.00 92.06 92 ALA A C 1
ATOM 721 O O . ALA A 1 92 ? -10.542 -9.261 3.338 1.00 92.06 92 ALA A O 1
ATOM 722 N N . ILE A 1 93 ? -8.679 -10.391 3.901 1.00 90.06 93 ILE A N 1
ATOM 723 C CA . ILE A 1 93 ? -8.910 -11.547 3.034 1.00 90.06 93 ILE A CA 1
ATOM 724 C C . ILE A 1 93 ? -9.270 -12.761 3.892 1.00 90.06 93 ILE A C 1
ATOM 726 O O . ILE A 1 93 ? -8.554 -13.116 4.828 1.00 90.06 93 ILE A O 1
ATOM 730 N N . GLU A 1 94 ? -10.380 -13.408 3.556 1.00 86.75 94 GLU A N 1
ATOM 731 C CA . GLU A 1 94 ? -10.733 -14.736 4.044 1.00 86.75 94 GLU A CA 1
ATOM 732 C C . GLU A 1 94 ? -10.363 -15.764 2.978 1.00 86.75 94 GLU A C 1
ATOM 734 O O . GLU A 1 94 ? -10.799 -15.650 1.836 1.00 86.75 94 GLU A O 1
ATOM 739 N N . THR A 1 95 ? -9.547 -16.754 3.333 1.00 83.06 95 THR A N 1
ATOM 740 C CA . THR A 1 95 ? -9.172 -17.838 2.417 1.00 83.06 95 THR A CA 1
ATOM 741 C C . THR A 1 95 ? -9.896 -19.109 2.835 1.00 83.06 95 THR A C 1
ATOM 743 O O . THR A 1 95 ? -9.690 -19.598 3.949 1.00 83.06 95 THR A O 1
ATOM 746 N N . ASP A 1 96 ? -10.723 -19.660 1.945 1.00 79.38 96 ASP A N 1
ATOM 747 C CA . ASP A 1 96 ? -11.336 -20.970 2.154 1.00 79.38 96 ASP A CA 1
ATOM 748 C C . ASP A 1 96 ? -10.268 -22.068 1.970 1.00 79.38 96 ASP A C 1
ATOM 750 O O . ASP A 1 96 ? -9.750 -22.251 0.863 1.00 79.38 96 ASP A O 1
ATOM 754 N N . PRO A 1 97 ? -9.940 -22.840 3.024 1.00 75.19 97 PRO A N 1
ATOM 755 C CA . PRO A 1 97 ? -8.888 -23.853 2.967 1.00 75.19 97 PRO A CA 1
ATOM 756 C C . PRO A 1 97 ? -9.214 -25.036 2.043 1.00 75.19 97 PRO A C 1
ATOM 758 O O . PRO A 1 97 ? -8.331 -25.848 1.766 1.00 75.19 97 PRO A O 1
ATOM 761 N N . ILE A 1 98 ? -10.471 -25.185 1.615 1.00 80.69 98 ILE A N 1
ATOM 762 C CA . ILE A 1 98 ? -10.930 -26.294 0.772 1.00 80.69 98 ILE A CA 1
ATOM 763 C C . ILE A 1 98 ? -10.956 -25.882 -0.698 1.00 80.69 98 ILE A C 1
ATOM 765 O O . ILE A 1 98 ? -10.567 -26.675 -1.557 1.00 80.69 98 ILE A O 1
ATOM 769 N N . SER A 1 99 ? -11.443 -24.676 -0.995 1.00 81.69 99 SER A N 1
ATOM 770 C CA . SER A 1 99 ? -11.653 -24.224 -2.374 1.00 81.69 99 SER A CA 1
ATOM 771 C C . SER A 1 99 ? -10.527 -23.346 -2.928 1.00 81.69 99 SER A C 1
ATOM 773 O O . SER A 1 99 ? -10.520 -23.099 -4.132 1.00 81.69 99 SER A O 1
ATOM 775 N N . ASP A 1 100 ? -9.582 -22.903 -2.084 1.00 76.06 100 ASP A N 1
ATOM 776 C CA . ASP A 1 100 ? -8.534 -21.920 -2.424 1.00 76.06 100 ASP A CA 1
ATOM 777 C C . ASP A 1 100 ? -9.116 -20.596 -2.969 1.00 76.06 100 ASP A C 1
ATOM 779 O O . ASP A 1 100 ? -8.443 -19.794 -3.617 1.00 76.06 100 ASP A O 1
ATOM 783 N N . VAL A 1 101 ? -10.407 -20.356 -2.708 1.00 82.25 101 VAL A N 1
ATOM 784 C CA . VAL A 1 101 ? -11.093 -19.114 -3.047 1.00 82.25 101 VAL A CA 1
ATOM 785 C C . VAL A 1 101 ? -10.832 -18.115 -1.929 1.00 82.25 101 VAL A C 1
ATOM 787 O O . VAL A 1 101 ? -11.053 -18.393 -0.750 1.00 82.25 101 VAL A O 1
ATOM 790 N N . SER A 1 102 ? -10.338 -16.943 -2.319 1.00 84.81 102 SER A N 1
ATOM 791 C CA . SER A 1 102 ? -10.142 -15.805 -1.427 1.00 84.81 102 SER A CA 1
ATOM 792 C C . SER A 1 102 ? -11.285 -14.808 -1.598 1.00 84.81 102 SER A C 1
ATOM 794 O O . SER A 1 102 ? -11.539 -14.352 -2.714 1.00 84.81 102 SER A O 1
ATOM 796 N N . GLU A 1 103 ? -11.948 -14.448 -0.502 1.00 88.31 103 GLU A N 1
ATOM 797 C CA . GLU A 1 103 ? -13.022 -13.451 -0.472 1.00 88.31 103 GLU A CA 1
ATOM 798 C C . GLU A 1 103 ? -12.634 -12.251 0.398 1.00 88.31 103 GLU A C 1
ATOM 800 O O . GLU A 1 103 ? -11.929 -12.377 1.402 1.00 88.31 103 GLU A O 1
ATOM 805 N N . LEU A 1 104 ? -13.089 -11.059 0.005 1.00 90.81 104 LEU A N 1
ATOM 806 C CA . LEU A 1 104 ? -12.876 -9.843 0.785 1.00 90.81 104 LEU A CA 1
ATOM 807 C C . LEU A 1 104 ? -13.900 -9.738 1.913 1.00 90.81 104 LEU A C 1
ATOM 809 O O . LEU A 1 104 ? -15.108 -9.874 1.705 1.00 90.81 104 LEU A O 1
ATOM 813 N N . ARG A 1 105 ? -13.408 -9.416 3.108 1.00 91.88 105 ARG A N 1
ATOM 814 C CA . ARG A 1 105 ? -14.231 -9.118 4.279 1.00 91.88 105 ARG A CA 1
ATOM 815 C C . ARG A 1 105 ? -14.437 -7.614 4.379 1.00 91.88 105 ARG A C 1
ATOM 817 O O . ARG A 1 105 ? -13.470 -6.865 4.479 1.00 91.88 105 ARG A O 1
ATOM 824 N N . TYR A 1 106 ? -15.696 -7.186 4.391 1.00 92.75 106 TYR A N 1
ATOM 825 C CA . TYR A 1 106 ? -16.059 -5.772 4.398 1.00 92.75 106 TYR A CA 1
ATOM 826 C C . TYR A 1 106 ? -16.523 -5.297 5.775 1.00 92.75 106 TYR A C 1
ATOM 828 O O . TYR A 1 106 ? -17.442 -5.858 6.376 1.00 92.75 106 TYR A O 1
ATOM 836 N N . GLY A 1 107 ? -15.900 -4.219 6.235 1.00 93.69 107 GLY A N 1
ATOM 837 C CA . GLY A 1 107 ? -16.217 -3.510 7.464 1.00 93.69 107 GLY A CA 1
ATOM 838 C C . GLY A 1 107 ? -16.956 -2.203 7.220 1.00 93.69 107 GLY A C 1
ATOM 839 O O . GLY A 1 107 ? -17.179 -1.774 6.088 1.00 93.69 107 GLY A O 1
ATOM 840 N N . SER A 1 108 ? -17.346 -1.556 8.317 1.00 96.69 108 SER A N 1
ATOM 841 C CA . SER A 1 108 ? -18.127 -0.313 8.283 1.00 96.69 108 SER A CA 1
ATOM 842 C C . SER A 1 108 ? -17.670 0.730 9.303 1.00 96.69 108 SER A C 1
ATOM 844 O O . SER A 1 108 ? -18.358 1.736 9.496 1.00 96.69 108 SER A O 1
ATOM 846 N N . LYS A 1 109 ? -16.567 0.490 10.026 1.00 97.81 109 LYS A N 1
ATOM 847 C CA . LYS A 1 109 ? -16.047 1.469 10.985 1.00 97.81 109 LYS A CA 1
ATOM 848 C C . LYS A 1 109 ? -15.457 2.661 10.240 1.00 97.81 109 LYS A C 1
ATOM 850 O O . LYS A 1 109 ? -14.638 2.505 9.337 1.00 97.81 109 LYS A O 1
ATOM 855 N N . SER A 1 110 ? -15.866 3.854 10.658 1.00 97.75 110 SER A N 1
ATOM 856 C CA . SER A 1 110 ? -15.398 5.117 10.098 1.00 97.75 110 SER A CA 1
ATOM 857 C C . SER A 1 110 ? -13.994 5.476 10.578 1.00 97.75 110 SER A C 1
ATOM 859 O O . SER A 1 110 ? -13.490 4.924 11.560 1.00 97.75 110 SER A O 1
ATOM 861 N N . GLN A 1 111 ? -13.399 6.471 9.921 1.00 97.19 111 GLN A N 1
ATOM 862 C CA . GLN A 1 111 ? -12.120 7.062 10.307 1.00 97.19 111 GLN A CA 1
ATOM 863 C C . GLN A 1 111 ? -12.084 7.424 11.805 1.00 97.19 111 GLN A C 1
ATOM 865 O O . GLN A 1 111 ? -13.115 7.749 12.401 1.00 97.19 111 GLN A O 1
ATOM 870 N N . ASP A 1 112 ? -10.902 7.305 12.409 1.00 97.06 112 ASP A N 1
ATOM 871 C CA . ASP A 1 112 ? -10.586 7.520 13.827 1.00 97.06 112 ASP A CA 1
ATOM 872 C C . ASP A 1 112 ? -11.249 6.569 14.837 1.00 97.06 112 ASP A C 1
ATOM 874 O O . ASP A 1 112 ? -11.004 6.676 16.045 1.00 97.06 112 ASP A O 1
ATOM 878 N N . THR A 1 113 ? -12.039 5.601 14.369 1.00 98.00 113 THR A N 1
ATOM 879 C CA . THR A 1 113 ? -12.689 4.602 15.229 1.00 98.00 113 THR A CA 1
ATOM 880 C C . THR A 1 113 ? -11.719 3.491 15.607 1.00 98.00 113 THR A C 1
ATOM 882 O O . THR A 1 113 ? -10.883 3.093 14.798 1.00 98.00 113 THR A O 1
ATOM 885 N N . TYR A 1 114 ? -11.857 2.958 16.825 1.00 97.62 114 TYR A N 1
ATOM 886 C CA . TYR A 1 114 ? -11.045 1.837 17.293 1.00 97.62 114 TYR A CA 1
ATOM 887 C C . TYR A 1 114 ? -11.265 0.572 16.453 1.00 97.62 114 TYR A C 1
ATOM 889 O O . TYR A 1 114 ? -12.412 0.180 16.211 1.00 97.62 114 TYR A O 1
ATOM 897 N N . CYS A 1 115 ? -10.182 -0.102 16.087 1.00 96.44 115 CYS A N 1
ATOM 898 C CA . CYS A 1 115 ? -10.177 -1.357 15.337 1.00 96.44 115 CYS A CA 1
ATOM 899 C C . CYS A 1 115 ? -9.103 -2.307 15.873 1.00 96.44 115 CYS A C 1
A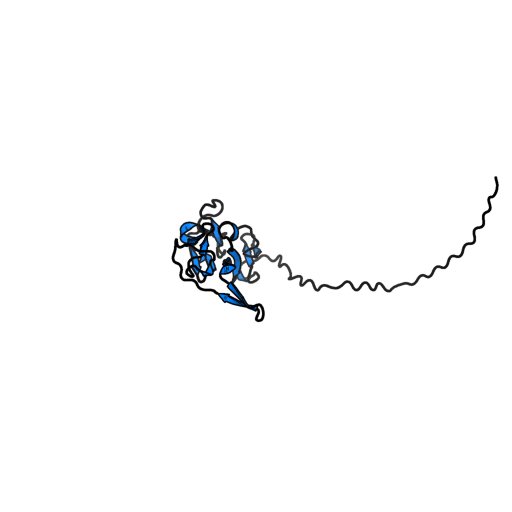TOM 901 O O . CYS A 1 115 ? -8.114 -1.866 16.464 1.00 96.44 115 CYS A O 1
ATOM 903 N N . GLU A 1 116 ? -9.285 -3.602 15.625 1.00 95.06 116 GLU A N 1
ATOM 904 C CA . GLU A 1 116 ? -8.239 -4.612 15.833 1.00 95.06 116 GLU A CA 1
ATOM 905 C C . GLU A 1 116 ? -7.714 -5.146 14.497 1.00 95.06 116 GLU A C 1
ATOM 907 O O . GLU A 1 116 ? -6.524 -5.442 14.370 1.00 95.06 116 GLU A O 1
ATOM 912 N N . HIS A 1 117 ? -8.586 -5.187 13.486 1.00 94.94 117 HIS A N 1
ATOM 913 C CA . HIS A 1 117 ? -8.282 -5.667 12.144 1.00 94.94 117 HIS A CA 1
ATOM 914 C C . HIS A 1 117 ? -8.770 -4.725 11.037 1.00 94.94 117 HIS A C 1
ATOM 916 O O . HIS A 1 117 ? -9.731 -3.972 11.206 1.00 94.94 117 HIS A O 1
ATOM 922 N N . THR A 1 118 ? -8.134 -4.807 9.866 1.00 95.38 118 THR A N 1
ATOM 923 C CA . THR A 1 118 ? -8.453 -3.970 8.699 1.00 95.38 118 THR A CA 1
ATOM 924 C C . THR A 1 118 ? -9.861 -4.224 8.167 1.00 95.38 118 THR A C 1
ATOM 926 O O . THR A 1 118 ? -10.561 -3.264 7.858 1.00 95.38 118 THR A O 1
ATOM 929 N N . TYR A 1 119 ? -10.330 -5.476 8.170 1.00 95.38 119 TYR A N 1
ATOM 930 C CA . TYR A 1 119 ? -11.692 -5.816 7.735 1.00 95.38 119 TYR A CA 1
ATOM 931 C C . TYR A 1 119 ? -12.807 -5.193 8.587 1.00 95.38 119 TYR A C 1
ATOM 933 O O . TYR A 1 119 ? -13.972 -5.294 8.227 1.00 95.38 119 TYR A O 1
ATOM 941 N N . GLU A 1 120 ? -12.506 -4.600 9.747 1.00 96.69 120 GLU A N 1
ATOM 942 C CA . GLU A 1 120 ? -13.514 -3.895 10.548 1.00 96.69 120 GLU A CA 1
ATOM 943 C C . GLU A 1 120 ? -13.766 -2.474 10.029 1.00 96.69 120 GLU A C 1
ATOM 945 O O . GLU A 1 120 ? -14.849 -1.915 10.235 1.00 96.69 120 GLU A O 1
ATOM 950 N N . CYS A 1 121 ? -12.768 -1.887 9.369 1.00 96.75 121 CYS A N 1
ATOM 951 C CA . CYS A 1 121 ? -12.814 -0.545 8.809 1.00 96.75 121 CYS A CA 1
ATOM 952 C C . CYS A 1 121 ? -13.574 -0.526 7.479 1.00 96.75 121 CYS A C 1
ATOM 954 O O . CYS A 1 121 ? -13.668 -1.544 6.794 1.00 96.75 121 CYS A O 1
ATOM 956 N N . SER A 1 122 ? -14.117 0.634 7.104 1.00 96.69 122 SER A N 1
ATOM 957 C CA . SER A 1 122 ? -14.672 0.832 5.760 1.00 96.69 122 SER A CA 1
ATOM 958 C C . SER A 1 122 ? -13.634 0.519 4.663 1.00 96.69 122 SER A C 1
ATOM 960 O O . SER A 1 122 ? -12.437 0.625 4.929 1.00 96.69 122 SER A O 1
ATOM 962 N N . PRO A 1 123 ? -14.049 0.161 3.431 1.00 94.50 123 PRO A N 1
ATOM 963 C CA . PRO A 1 123 ? -13.150 -0.353 2.380 1.00 94.50 123 PRO A CA 1
ATOM 964 C C . PRO A 1 123 ? -12.079 0.630 1.882 1.00 94.50 123 PRO A C 1
ATOM 966 O O . PRO A 1 123 ? -11.137 0.242 1.190 1.00 94.50 123 PRO A O 1
ATOM 969 N N . ASP A 1 124 ? -12.235 1.908 2.220 1.00 95.19 124 ASP A N 1
ATOM 970 C CA . ASP A 1 124 ? -11.321 3.015 1.946 1.00 95.19 124 ASP A CA 1
ATOM 971 C C . ASP A 1 124 ? -10.380 3.337 3.129 1.00 95.19 124 ASP A C 1
ATOM 973 O O . ASP A 1 124 ? -9.688 4.361 3.126 1.00 95.19 124 ASP A O 1
ATOM 977 N N . LEU A 1 125 ? -10.370 2.488 4.159 1.00 95.25 125 LEU A N 1
ATOM 978 C CA . LEU A 1 125 ? -9.613 2.639 5.400 1.00 95.25 125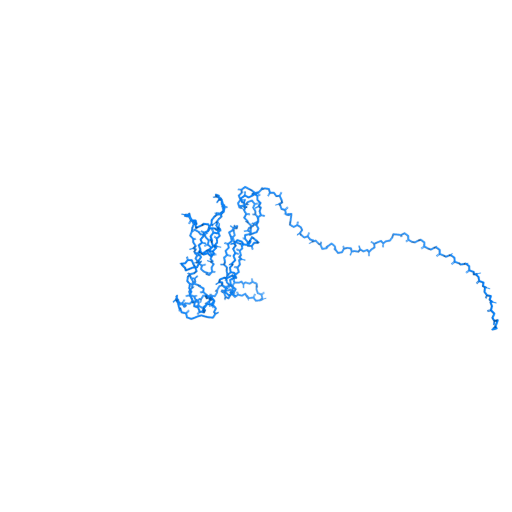 LEU A CA 1
ATOM 979 C C . LEU A 1 125 ? -8.917 1.319 5.770 1.00 95.25 125 LEU A C 1
ATOM 981 O O . LEU A 1 125 ? -9.292 0.243 5.313 1.00 95.25 125 LEU A O 1
ATOM 985 N N . TYR A 1 126 ? -7.929 1.396 6.660 1.00 94.38 126 TYR A N 1
ATOM 986 C CA . TYR A 1 126 ? -7.306 0.216 7.271 1.00 94.38 126 TYR A CA 1
ATOM 987 C C . TYR A 1 126 ? -7.053 0.428 8.758 1.00 94.38 126 TYR A C 1
ATOM 989 O O . TYR A 1 126 ? -7.087 1.564 9.245 1.00 94.38 126 TYR A O 1
ATOM 997 N N . CYS A 1 127 ? -6.778 -0.666 9.469 1.00 94.75 127 CYS A N 1
ATOM 998 C CA . CYS A 1 127 ? -6.478 -0.596 10.887 1.00 94.75 127 CYS A CA 1
ATOM 999 C C . CYS A 1 127 ? -4.997 -0.295 11.127 1.00 94.75 127 CYS A C 1
ATOM 1001 O O . CYS A 1 127 ? -4.126 -1.152 10.977 1.00 94.75 127 CYS A O 1
ATOM 1003 N N . HIS A 1 128 ? -4.708 0.943 11.514 1.00 93.56 128 HIS A N 1
ATOM 1004 C CA . HIS A 1 128 ? -3.345 1.396 11.743 1.00 93.56 128 HIS A CA 1
ATOM 1005 C C . HIS A 1 128 ? -2.744 0.844 13.043 1.00 93.56 128 HIS A C 1
ATOM 1007 O O . HIS A 1 128 ? -3.432 0.372 13.951 1.00 93.56 128 HIS A O 1
ATOM 1013 N N . THR A 1 129 ? -1.421 0.960 13.168 1.00 91.25 129 THR A N 1
ATOM 1014 C CA . THR A 1 129 ? -0.641 0.506 14.327 1.00 91.25 129 THR A CA 1
ATOM 1015 C C . THR A 1 129 ? -1.074 1.122 15.665 1.00 91.25 129 THR A C 1
ATOM 1017 O O . THR A 1 129 ? -0.803 0.531 16.711 1.00 91.25 129 THR A O 1
ATOM 1020 N N . ASN A 1 130 ? -1.794 2.248 15.657 1.00 92.94 130 ASN A N 1
ATOM 1021 C CA . ASN A 1 130 ? -2.396 2.877 16.840 1.00 92.94 130 ASN A CA 1
ATOM 1022 C C . ASN A 1 130 ? -3.837 2.406 17.145 1.00 92.94 130 ASN A C 1
ATOM 1024 O O . ASN A 1 130 ? -4.517 3.046 17.948 1.00 92.94 130 ASN A O 1
ATOM 1028 N N . ASN A 1 131 ? -4.292 1.303 16.535 1.00 95.25 131 ASN A N 1
ATOM 1029 C CA . ASN A 1 131 ? -5.641 0.736 16.664 1.00 95.25 131 ASN A CA 1
ATOM 1030 C C . ASN A 1 131 ? -6.761 1.676 16.199 1.00 95.25 131 ASN A C 1
ATOM 1032 O O . ASN A 1 131 ? -7.840 1.678 16.790 1.00 95.25 131 ASN A O 1
ATOM 1036 N N . LYS A 1 132 ? -6.525 2.501 15.175 1.00 96.19 132 LYS A N 1
ATOM 1037 C CA . LYS A 1 132 ? -7.567 3.342 14.576 1.00 96.19 132 LYS A CA 1
ATOM 1038 C C . LYS A 1 132 ? -7.717 3.073 13.089 1.00 96.19 132 LYS A C 1
ATOM 1040 O O . LYS A 1 132 ? -6.722 2.879 12.394 1.00 96.19 132 LYS A O 1
ATOM 1045 N N . CYS A 1 133 ? -8.957 3.121 12.610 1.00 96.69 133 CYS A N 1
ATOM 1046 C CA . CYS A 1 133 ? -9.235 3.160 11.182 1.00 96.69 133 CYS A CA 1
ATOM 1047 C C . CYS A 1 133 ? -8.761 4.502 10.620 1.00 96.69 133 CYS A C 1
ATOM 1049 O O . CYS A 1 133 ? -9.257 5.544 11.047 1.00 96.69 133 CYS A O 1
ATOM 1051 N N . ILE A 1 134 ? -7.827 4.501 9.673 1.00 95.88 134 ILE A N 1
ATOM 1052 C CA . ILE A 1 134 ? -7.335 5.739 9.047 1.00 95.88 134 ILE A CA 1
ATOM 1053 C C . ILE A 1 134 ? -7.269 5.602 7.530 1.00 95.88 134 ILE A C 1
ATOM 1055 O O . ILE A 1 134 ? -7.244 4.491 6.994 1.00 95.88 134 ILE A O 1
ATOM 1059 N N . ASN A 1 135 ? -7.193 6.746 6.848 1.00 95.75 135 ASN A N 1
ATOM 1060 C CA . ASN A 1 135 ? -6.899 6.790 5.423 1.00 95.75 135 ASN A CA 1
ATOM 1061 C C . ASN A 1 135 ? -5.384 7.023 5.219 1.00 95.75 135 ASN A C 1
ATOM 1063 O O . ASN A 1 135 ? -4.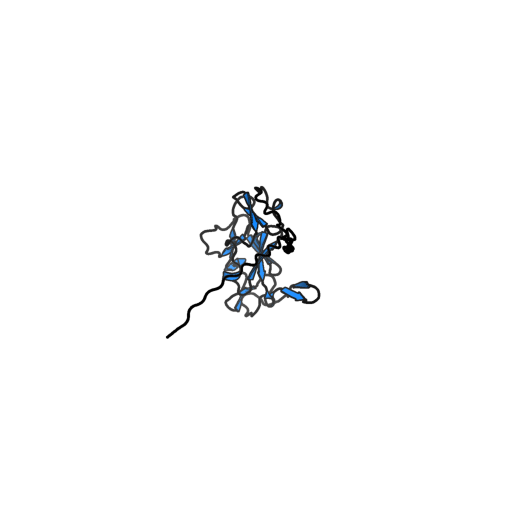904 8.145 5.409 1.00 95.75 135 ASN A O 1
ATOM 1067 N N . PRO A 1 136 ? -4.618 5.999 4.810 1.00 93.44 136 PRO A N 1
ATOM 1068 C CA . PRO A 1 136 ? -3.164 6.088 4.698 1.00 93.44 136 PRO A CA 1
ATOM 1069 C C . PRO A 1 136 ? -2.733 7.078 3.616 1.00 93.44 136 PRO A C 1
ATOM 1071 O O . PRO A 1 136 ? -1.739 7.768 3.796 1.00 93.44 136 PRO A O 1
ATOM 1074 N N . CYS A 1 137 ? -3.488 7.211 2.524 1.00 95.06 137 CYS A N 1
ATOM 1075 C CA . CYS A 1 137 ? -3.163 8.138 1.440 1.00 95.06 137 CYS A CA 1
ATOM 1076 C C . CYS A 1 137 ? -3.267 9.611 1.856 1.00 95.06 137 CYS A C 1
ATOM 1078 O O . CYS A 1 137 ? -2.508 10.451 1.368 1.00 95.06 137 CYS A O 1
ATOM 1080 N N . LYS A 1 138 ? -4.187 9.935 2.774 1.00 93.62 138 LYS A N 1
ATOM 1081 C CA . LYS A 1 138 ? -4.321 11.292 3.323 1.00 93.62 138 LYS A CA 1
ATOM 1082 C C . LYS A 1 138 ? -3.275 11.596 4.389 1.00 93.62 138 LYS A C 1
ATOM 1084 O O . LYS A 1 138 ? -2.792 12.722 4.453 1.00 93.62 138 LYS A O 1
ATOM 1089 N N . GLU A 1 139 ? -2.955 10.617 5.229 1.00 89.12 139 GLU A N 1
ATOM 1090 C CA . GLU A 1 139 ? -2.211 10.868 6.468 1.00 89.12 139 GLU A CA 1
ATOM 1091 C C . GLU A 1 139 ? -0.732 10.474 6.395 1.00 89.12 139 GLU A C 1
ATOM 1093 O O . GLU A 1 139 ? 0.105 11.151 6.986 1.00 89.12 139 GLU A O 1
ATOM 1098 N N . LEU A 1 140 ? -0.394 9.402 5.674 1.00 93.25 140 LEU A N 1
ATOM 1099 C CA . LEU A 1 140 ? 0.893 8.716 5.835 1.00 93.25 140 LEU A CA 1
ATOM 1100 C C . LEU A 1 140 ? 1.671 8.527 4.542 1.00 93.25 140 LEU A C 1
ATOM 1102 O O . LEU A 1 140 ? 2.898 8.527 4.572 1.00 93.25 140 LEU A O 1
ATOM 1106 N N . LEU A 1 141 ? 0.986 8.338 3.419 1.00 94.75 141 LEU A N 1
ATOM 1107 C CA . LEU A 1 141 ? 1.599 7.884 2.179 1.00 94.75 141 LEU A CA 1
ATOM 1108 C C . LEU A 1 141 ? 1.514 8.938 1.089 1.00 94.75 141 LEU A C 1
ATOM 1110 O O . LEU A 1 141 ? 0.615 9.783 1.070 1.00 94.75 141 LEU A O 1
ATOM 1114 N N . LYS A 1 142 ? 2.455 8.846 0.157 1.00 94.62 142 LYS A N 1
ATOM 1115 C CA . LYS A 1 142 ? 2.466 9.580 -1.107 1.00 94.62 142 LYS A CA 1
ATOM 1116 C C . LYS A 1 142 ? 2.812 8.624 -2.243 1.00 94.62 142 LYS A C 1
ATOM 1118 O O . LYS A 1 142 ? 3.460 7.601 -2.019 1.00 94.62 142 LYS A O 1
ATOM 1123 N N . CYS A 1 143 ? 2.405 8.981 -3.454 1.00 94.19 143 CYS A N 1
ATOM 1124 C CA . CYS A 1 143 ? 2.826 8.278 -4.658 1.00 94.19 143 CYS A CA 1
ATOM 1125 C C . CYS A 1 143 ? 4.078 8.912 -5.239 1.00 94.19 143 CYS A C 1
ATOM 1127 O O . CYS A 1 143 ? 4.220 10.135 -5.257 1.00 94.19 143 CYS A O 1
ATOM 1129 N N . THR A 1 144 ? 4.962 8.074 -5.756 1.00 91.81 144 THR A N 1
ATOM 1130 C CA . THR A 1 144 ? 6.149 8.490 -6.499 1.00 91.81 144 THR A CA 1
ATOM 1131 C C . THR A 1 144 ? 6.232 7.713 -7.809 1.00 91.81 144 THR A C 1
ATOM 1133 O O . THR A 1 144 ? 5.599 6.670 -7.960 1.00 91.81 144 THR A O 1
ATOM 1136 N N . THR A 1 145 ? 6.999 8.224 -8.768 1.00 86.38 145 THR A N 1
ATOM 1137 C CA . THR A 1 145 ? 7.284 7.560 -10.047 1.00 86.38 145 THR A CA 1
ATOM 1138 C C . THR A 1 145 ? 8.784 7.544 -10.266 1.00 86.38 145 THR A C 1
ATOM 1140 O O . THR A 1 145 ? 9.409 8.604 -10.212 1.00 86.38 145 THR A O 1
ATOM 1143 N N . ASP A 1 146 ? 9.351 6.387 -10.593 1.00 73.44 146 ASP A N 1
ATOM 1144 C CA . ASP A 1 146 ? 10.748 6.288 -11.020 1.00 73.44 146 ASP A CA 1
ATOM 1145 C C . ASP A 1 146 ? 10.820 6.173 -12.551 1.00 73.44 146 ASP A C 1
ATOM 1147 O O . ASP A 1 146 ? 10.764 5.079 -13.108 1.00 73.44 146 ASP A O 1
ATOM 1151 N N . GLY A 1 147 ? 10.872 7.318 -13.238 1.00 65.44 147 GLY A N 1
ATOM 1152 C CA . GLY A 1 147 ? 10.955 7.394 -14.700 1.00 65.44 147 GLY A CA 1
ATOM 1153 C C . GLY A 1 147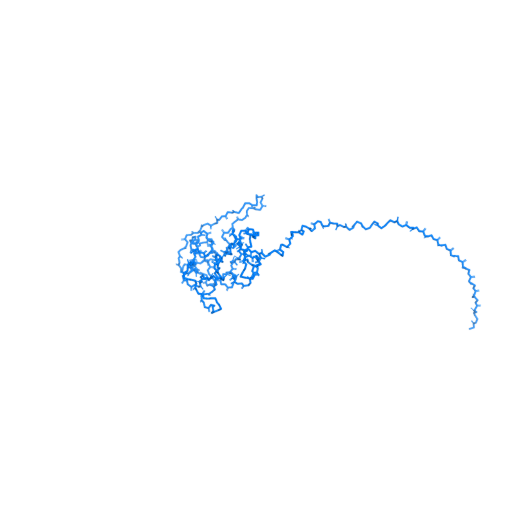 ? 9.610 7.559 -15.437 1.00 65.44 147 GLY A C 1
ATOM 1154 O O . GLY A 1 147 ? 8.550 7.619 -14.816 1.00 65.44 147 GLY A O 1
ATOM 1155 N N . PRO A 1 148 ? 9.645 7.703 -16.778 1.00 59.09 148 PRO A N 1
ATOM 1156 C CA . PRO A 1 148 ? 8.488 8.111 -17.583 1.00 59.09 148 PRO A CA 1
ATOM 1157 C C . PRO A 1 148 ? 7.380 7.054 -17.728 1.00 59.09 148 PRO A C 1
ATOM 1159 O O . PRO A 1 148 ? 6.229 7.450 -17.882 1.00 59.09 148 PRO A O 1
ATOM 1162 N N . ASP A 1 149 ? 7.709 5.759 -17.641 1.00 68.69 149 ASP A N 1
ATOM 1163 C CA . ASP A 1 149 ? 6.777 4.634 -17.867 1.00 68.69 149 ASP A CA 1
ATOM 1164 C C . ASP A 1 149 ? 6.545 3.775 -16.606 1.00 68.69 149 ASP A C 1
ATOM 1166 O O . ASP A 1 149 ? 6.056 2.643 -16.672 1.00 68.69 149 ASP A O 1
ATOM 1170 N N . ASN A 1 150 ? 6.919 4.300 -15.439 1.00 73.31 150 ASN A N 1
ATOM 1171 C CA . ASN A 1 150 ? 6.723 3.621 -14.168 1.00 73.31 150 ASN A CA 1
ATOM 1172 C C . ASN A 1 150 ? 5.275 3.830 -13.686 1.00 73.31 150 ASN A C 1
ATOM 1174 O O . ASN A 1 150 ? 4.836 4.981 -13.614 1.00 73.31 150 ASN A O 1
ATOM 1178 N N . PRO A 1 151 ? 4.537 2.755 -13.345 1.00 77.31 151 PRO A N 1
ATOM 1179 C CA . PRO A 1 151 ? 3.145 2.848 -12.894 1.00 77.31 151 PRO A CA 1
ATOM 1180 C C . PRO A 1 151 ? 2.997 3.566 -11.544 1.00 77.31 151 PRO A C 1
ATOM 1182 O O . PRO A 1 151 ? 1.899 3.946 -11.154 1.00 77.31 151 PRO A O 1
ATOM 1185 N N . GLY A 1 152 ? 4.111 3.791 -10.856 1.00 88.12 152 GLY A N 1
ATOM 1186 C CA . GLY A 1 152 ? 4.184 4.401 -9.550 1.00 88.12 152 GLY A CA 1
ATOM 1187 C C . GLY A 1 152 ? 4.132 3.382 -8.428 1.00 88.12 152 GLY A C 1
ATOM 1188 O O . GLY A 1 152 ? 3.782 2.219 -8.612 1.00 88.12 152 GLY A O 1
ATOM 1189 N N . PHE A 1 153 ? 4.529 3.838 -7.250 1.00 90.81 153 PHE A N 1
ATOM 1190 C CA . PHE A 1 153 ? 4.468 3.066 -6.017 1.00 90.81 153 PHE A CA 1
ATOM 1191 C C . PHE A 1 153 ? 4.291 4.006 -4.833 1.00 90.81 153 PHE A C 1
ATOM 1193 O O . PHE A 1 153 ? 4.614 5.199 -4.904 1.00 90.81 153 PHE A O 1
ATOM 1200 N N . VAL A 1 154 ? 3.751 3.468 -3.745 1.00 92.62 154 VAL A N 1
ATOM 1201 C CA . VAL A 1 154 ? 3.547 4.239 -2.520 1.00 92.62 154 VAL A CA 1
ATOM 1202 C C . VAL A 1 154 ? 4.775 4.162 -1.632 1.00 92.62 154 VAL A C 1
ATOM 1204 O O . VAL A 1 154 ? 5.417 3.120 -1.485 1.00 92.62 154 VAL A O 1
ATOM 1207 N N . VAL A 1 155 ? 5.065 5.286 -1.001 1.00 92.56 155 VAL A N 1
ATOM 1208 C CA . VAL A 1 155 ? 6.112 5.434 0.004 1.00 92.56 155 VAL A CA 1
ATOM 1209 C C . VAL A 1 155 ? 5.562 6.243 1.169 1.00 92.56 155 VAL A C 1
ATOM 1211 O O . VAL A 1 155 ? 4.553 6.943 1.033 1.00 92.56 155 VAL A O 1
ATOM 1214 N N . LEU A 1 156 ? 6.244 6.185 2.312 1.00 92.88 156 LEU A N 1
ATOM 1215 C CA . LEU A 1 156 ? 5.962 7.100 3.411 1.00 92.88 156 LEU A CA 1
ATOM 1216 C C . LEU A 1 156 ? 6.143 8.550 2.951 1.00 92.88 156 LEU A C 1
ATOM 1218 O O . LEU A 1 156 ? 7.070 8.884 2.208 1.00 92.88 156 LEU A O 1
ATOM 1222 N N . ARG A 1 157 ? 5.239 9.425 3.385 1.00 93.19 157 ARG A N 1
ATOM 1223 C CA . ARG A 1 157 ? 5.199 10.829 2.972 1.00 93.19 157 ARG A CA 1
ATOM 1224 C C . ARG A 1 157 ? 6.464 11.587 3.382 1.00 93.19 157 ARG A C 1
ATOM 1226 O O . ARG A 1 157 ? 6.918 12.445 2.624 1.00 93.19 157 ARG A O 1
ATOM 1233 N N . ASP A 1 158 ? 7.050 11.228 4.519 1.00 91.69 158 ASP A N 1
ATOM 1234 C CA . ASP A 1 158 ? 8.297 11.778 5.060 1.00 91.69 158 ASP A CA 1
ATOM 1235 C C . ASP A 1 158 ? 9.572 11.196 4.422 1.00 91.69 158 ASP A C 1
ATOM 1237 O O . ASP A 1 158 ? 10.663 11.690 4.693 1.00 91.69 158 ASP A O 1
ATOM 1241 N N . ASN A 1 159 ? 9.465 10.199 3.535 1.00 91.06 159 ASN A N 1
ATOM 1242 C CA . ASN A 1 159 ? 10.622 9.671 2.821 1.00 91.06 159 ASN A CA 1
ATOM 1243 C C . ASN A 1 159 ? 11.131 10.695 1.787 1.00 91.06 159 ASN A C 1
ATOM 1245 O O . ASN A 1 159 ? 10.495 10.916 0.754 1.00 91.06 159 ASN A O 1
ATOM 1249 N N . GLU A 1 160 ? 12.275 11.323 2.062 1.00 90.94 160 GLU A N 1
ATOM 1250 C CA . GLU A 1 160 ? 12.873 12.366 1.215 1.00 90.94 160 GLU A CA 1
ATOM 1251 C C . GLU A 1 160 ? 13.536 11.835 -0.068 1.00 90.94 160 GLU A C 1
ATOM 1253 O O . GLU A 1 160 ? 13.721 12.603 -1.011 1.00 90.94 160 GLU A O 1
ATOM 1258 N N . GLU A 1 161 ? 13.863 10.539 -0.140 1.00 89.81 161 GLU A N 1
ATOM 1259 C CA . GLU A 1 161 ? 14.492 9.913 -1.318 1.00 89.81 161 GLU A CA 1
ATOM 1260 C C . GLU A 1 161 ? 13.562 9.948 -2.539 1.00 89.81 161 GLU A C 1
ATOM 1262 O O . GLU A 1 161 ? 14.010 10.097 -3.676 1.00 89.81 161 GLU A O 1
ATOM 1267 N N . TYR A 1 162 ? 12.254 9.858 -2.292 1.00 89.31 162 TYR A N 1
ATOM 1268 C CA . TYR A 1 162 ? 11.235 9.734 -3.323 1.00 89.31 162 TYR A CA 1
ATOM 1269 C C . TYR A 1 162 ? 10.331 10.976 -3.355 1.00 89.31 162 TYR A C 1
ATOM 1271 O O . TYR A 1 162 ? 9.499 11.164 -2.457 1.00 89.31 162 TYR A O 1
ATOM 1279 N N . PRO A 1 163 ? 10.444 11.841 -4.380 1.00 91.12 163 PRO A N 1
ATOM 1280 C CA . PRO A 1 163 ? 9.568 12.999 -4.513 1.00 91.12 163 PRO A CA 1
ATOM 1281 C C . PRO A 1 163 ? 8.124 12.566 -4.798 1.00 91.12 163 PRO A C 1
ATOM 1283 O O . PRO A 1 163 ? 7.881 11.543 -5.443 1.00 91.12 163 PRO A O 1
ATOM 1286 N N . GLU A 1 164 ? 7.157 13.356 -4.327 1.00 93.06 164 GLU A N 1
ATOM 1287 C CA . GLU A 1 164 ? 5.741 13.138 -4.640 1.00 93.06 164 GLU A CA 1
ATOM 1288 C C . GLU A 1 164 ? 5.497 13.373 -6.135 1.00 93.06 164 GLU A C 1
ATOM 1290 O O . GLU A 1 164 ? 5.957 14.362 -6.713 1.00 93.06 164 GLU A O 1
ATOM 1295 N N . SER A 1 165 ? 4.785 12.448 -6.772 1.00 92.06 165 SER A N 1
ATOM 1296 C CA . SER A 1 165 ? 4.398 12.585 -8.169 1.00 92.06 165 SER A CA 1
ATOM 1297 C C . SER A 1 165 ? 3.272 13.602 -8.320 1.00 92.06 165 SER A C 1
ATOM 1299 O O . SER A 1 165 ? 2.348 13.661 -7.515 1.00 92.06 165 SER A O 1
ATOM 1301 N N . ASN A 1 166 ? 3.316 14.376 -9.403 1.00 90.31 166 ASN A N 1
ATOM 1302 C CA . ASN A 1 166 ? 2.234 15.274 -9.806 1.00 90.31 166 ASN A CA 1
ATOM 1303 C C . ASN A 1 166 ? 1.279 14.651 -10.842 1.00 90.31 166 ASN A C 1
ATOM 1305 O O . ASN A 1 166 ? 0.369 15.336 -11.307 1.00 90.31 166 ASN A O 1
ATOM 1309 N N . LYS A 1 167 ? 1.511 13.395 -11.248 1.00 90.19 167 LYS A N 1
ATOM 1310 C CA . LYS A 1 167 ? 0.734 12.702 -12.293 1.00 90.19 167 LYS A CA 1
ATOM 1311 C C . LYS A 1 167 ? -0.220 11.644 -11.752 1.00 90.19 167 LYS A C 1
ATOM 1313 O O . LYS A 1 167 ? -1.222 11.377 -12.398 1.00 90.19 167 LYS A O 1
ATOM 1318 N N . ILE A 1 168 ? 0.129 11.046 -10.619 1.00 92.06 168 ILE A N 1
ATOM 1319 C CA . ILE A 1 168 ? -0.573 9.924 -9.992 1.00 92.06 168 ILE A CA 1
ATOM 1320 C C . ILE A 1 168 ? -0.806 10.242 -8.521 1.00 92.06 168 ILE A C 1
ATOM 1322 O O . ILE A 1 168 ? -0.050 11.002 -7.907 1.00 92.06 168 ILE A O 1
ATOM 1326 N N . SER A 1 169 ? -1.841 9.644 -7.957 1.00 93.81 169 SER A N 1
ATOM 1327 C CA . SER A 1 169 ? -2.284 9.872 -6.589 1.00 93.81 169 SER A CA 1
ATOM 1328 C C . SER A 1 169 ? -2.392 8.559 -5.825 1.00 93.81 169 SER A C 1
ATOM 1330 O O . SER A 1 169 ? -2.646 7.506 -6.402 1.00 93.81 169 SER A O 1
ATOM 1332 N N . CYS A 1 170 ? -2.182 8.619 -4.510 1.00 95.31 170 CYS A N 1
ATOM 1333 C CA . CYS A 1 170 ? -2.421 7.461 -3.658 1.00 95.31 170 CYS A CA 1
ATOM 1334 C C . CYS A 1 170 ? -3.924 7.259 -3.532 1.00 95.31 170 CYS A C 1
ATOM 1336 O O . CYS A 1 170 ? -4.649 8.185 -3.146 1.00 95.31 170 CYS A O 1
ATOM 1338 N N . ILE A 1 171 ? -4.371 6.041 -3.808 1.00 94.94 171 ILE A N 1
ATOM 1339 C CA . ILE A 1 171 ? -5.759 5.639 -3.644 1.00 94.94 171 ILE A CA 1
ATOM 1340 C C . ILE A 1 171 ? -5.853 4.357 -2.817 1.00 94.94 171 ILE A C 1
ATOM 1342 O O . ILE A 1 171 ? -4.910 3.574 -2.729 1.00 94.94 171 ILE A O 1
ATOM 1346 N N . ILE A 1 172 ? -7.021 4.139 -2.222 1.00 94.50 172 ILE A N 1
ATOM 1347 C CA . ILE A 1 172 ? -7.383 2.882 -1.575 1.00 94.50 172 ILE A CA 1
ATOM 1348 C C . ILE A 1 172 ? -8.797 2.509 -2.012 1.00 94.50 172 ILE A C 1
ATOM 1350 O O . ILE A 1 172 ? -9.721 3.319 -1.901 1.00 94.50 172 ILE A O 1
ATOM 1354 N N . LYS A 1 173 ? -8.946 1.309 -2.570 1.00 92.56 173 LYS A N 1
ATOM 1355 C CA . LYS A 1 173 ? -10.220 0.750 -3.037 1.00 92.56 173 LYS A CA 1
ATOM 1356 C C . LYS A 1 173 ? -10.266 -0.709 -2.621 1.00 92.56 173 LYS A C 1
ATOM 1358 O O . LYS A 1 173 ? -9.331 -1.445 -2.916 1.00 92.56 173 LYS A O 1
ATOM 1363 N N . ASP A 1 174 ? -11.331 -1.112 -1.934 1.00 93.94 174 ASP A N 1
ATOM 1364 C CA . ASP A 1 174 ? -11.523 -2.498 -1.490 1.00 93.94 174 ASP A CA 1
ATOM 1365 C C . ASP A 1 174 ? -10.296 -3.064 -0.748 1.00 93.94 174 ASP A C 1
ATOM 1367 O O . ASP A 1 174 ? -9.847 -4.179 -1.007 1.00 93.94 174 ASP A O 1
ATOM 1371 N N . TYR A 1 175 ? -9.727 -2.260 0.160 1.00 94.31 175 TYR A N 1
ATOM 1372 C CA . TYR A 1 175 ? -8.502 -2.564 0.916 1.00 94.31 175 TYR A CA 1
ATOM 1373 C C . TYR A 1 175 ? -7.234 -2.774 0.069 1.00 94.31 175 TYR A C 1
ATOM 1375 O O . TYR A 1 175 ? -6.211 -3.213 0.592 1.00 94.31 175 TYR A O 1
ATOM 1383 N N . VAL A 1 176 ? -7.261 -2.441 -1.220 1.00 94.25 176 VAL A N 1
ATOM 1384 C CA . VAL A 1 176 ? -6.078 -2.415 -2.082 1.00 94.25 176 VAL A CA 1
ATOM 1385 C C . VAL A 1 176 ? -5.600 -0.980 -2.202 1.00 94.25 176 VAL A C 1
ATOM 1387 O O . VAL A 1 176 ? -6.355 -0.092 -2.602 1.00 94.25 176 VAL A O 1
ATOM 1390 N N . LEU A 1 177 ? -4.345 -0.755 -1.834 1.00 94.88 177 LEU A N 1
ATOM 1391 C CA . LEU A 1 177 ? -3.710 0.550 -1.874 1.00 94.88 177 LEU A CA 1
ATOM 1392 C C . LEU A 1 177 ? -2.688 0.610 -3.006 1.00 94.88 177 LEU A C 1
ATOM 1394 O O . LEU A 1 177 ? -1.771 -0.208 -3.072 1.00 94.88 177 LEU A O 1
ATOM 1398 N N . SER A 1 178 ? -2.851 1.586 -3.890 1.00 93.50 178 SER A N 1
ATOM 1399 C CA . SER A 1 178 ? -2.100 1.699 -5.141 1.00 93.50 178 SER A CA 1
ATOM 1400 C C . SER A 1 178 ? -1.883 3.163 -5.530 1.00 93.50 178 SER A C 1
ATOM 1402 O O . SER A 1 178 ? -2.376 4.087 -4.871 1.00 93.50 178 SER A O 1
ATOM 1404 N N . CYS A 1 179 ? -1.121 3.367 -6.603 1.00 93.12 179 CYS A N 1
ATOM 1405 C CA . CYS A 1 179 ? -1.002 4.654 -7.264 1.00 93.12 179 CYS A CA 1
ATOM 1406 C C . CYS A 1 179 ? -1.770 4.662 -8.586 1.00 93.12 179 CYS A C 1
ATOM 1408 O O . CYS A 1 179 ? -1.494 3.832 -9.451 1.00 93.12 179 CYS A O 1
ATOM 1410 N N . GLU A 1 180 ? -2.693 5.614 -8.740 1.00 90.69 180 GLU A N 1
ATOM 1411 C CA . GLU A 1 180 ? -3.518 5.818 -9.946 1.00 90.69 180 GLU A CA 1
ATOM 1412 C C . GLU A 1 180 ? -3.667 7.304 -10.297 1.00 90.69 180 GLU A C 1
ATOM 1414 O O . GLU A 1 180 ? -3.715 8.159 -9.372 1.00 90.69 180 GLU A O 1
#

Sequence (180 aa):
MFAMRRSLVILSVLMIIEDCSSLASYQSSVNVTKRQAGECSFNKDCDENAWCTVDKKCERACTSSRMNCESWSRDGYCDGERHIPVCRFHSAIETDPISDVSELRYGSKSQDTYCEHTYECSPDLYCHTNNKCINPCKELLKCTTDGPDNPGFVVLRDNEEYPESNKISCIIKDYVLSCE